Protein AF-A0A358IYC2-F1 (afdb_monomer_lite)

Radius of gyration: 20.52 Å; chains: 1; bounding box: 42×15×65 Å

Structure (mmCIF, N/CA/C/O backbone):
data_AF-A0A358IYC2-F1
#
_entry.id   AF-A0A358IYC2-F1
#
loop_
_atom_site.group_PDB
_atom_site.id
_atom_site.type_symbol
_atom_site.label_atom_id
_atom_site.label_alt_id
_atom_site.label_comp_id
_atom_site.label_asym_id
_atom_site.label_entity_id
_atom_site.label_seq_id
_atom_site.pdbx_PDB_ins_code
_atom_site.Cartn_x
_atom_site.Cartn_y
_atom_site.Cartn_z
_atom_site.occupancy
_atom_site.B_iso_or_equiv
_atom_site.auth_seq_id
_atom_site.auth_comp_id
_atom_site.auth_asym_id
_atom_site.auth_atom_id
_atom_site.pdbx_PDB_model_num
ATOM 1 N N . MET A 1 1 ? -9.937 4.659 -2.677 1.00 60.94 1 MET A N 1
ATOM 2 C CA . MET A 1 1 ? -8.621 4.468 -3.328 1.00 60.94 1 MET A CA 1
ATOM 3 C C . MET A 1 1 ? -7.826 3.253 -2.828 1.00 60.94 1 MET A C 1
ATOM 5 O O . MET A 1 1 ? -6.926 2.840 -3.539 1.00 60.94 1 MET A O 1
ATOM 9 N N . GLY A 1 2 ? -8.155 2.613 -1.690 1.00 78.19 2 GLY A N 1
ATOM 10 C CA . GLY A 1 2 ? -7.403 1.433 -1.205 1.00 78.19 2 GLY A CA 1
ATOM 11 C C . GLY A 1 2 ? -7.474 0.188 -2.104 1.00 78.19 2 GLY A C 1
ATOM 12 O O . GLY A 1 2 ? -6.457 -0.450 -2.342 1.00 78.19 2 GLY A O 1
ATOM 13 N N . LEU A 1 3 ? -8.649 -0.111 -2.677 1.00 81.38 3 LEU A N 1
ATOM 14 C CA . LEU A 1 3 ? -8.823 -1.245 -3.598 1.00 81.38 3 LEU A CA 1
ATOM 15 C C . LEU A 1 3 ? -7.937 -1.128 -4.848 1.00 81.38 3 LEU A C 1
ATOM 17 O O . LEU A 1 3 ? -7.306 -2.098 -5.243 1.00 81.38 3 LEU A O 1
ATOM 21 N N . LEU A 1 4 ? -7.858 0.066 -5.443 1.00 85.19 4 LEU A N 1
ATOM 22 C CA . LEU A 1 4 ? -7.024 0.313 -6.620 1.00 85.19 4 LEU A CA 1
ATOM 23 C C . LEU A 1 4 ? -5.544 0.050 -6.321 1.00 85.19 4 LEU A C 1
ATOM 25 O O . LEU A 1 4 ? -4.866 -0.606 -7.101 1.00 85.19 4 LEU A O 1
ATOM 29 N N . GLY A 1 5 ? -5.060 0.514 -5.168 1.00 81.69 5 GLY A N 1
ATOM 30 C CA . GLY A 1 5 ? -3.693 0.246 -4.746 1.00 81.69 5 GLY A CA 1
ATOM 31 C C . GLY A 1 5 ? -3.414 -1.246 -4.545 1.00 81.69 5 GLY A C 1
ATOM 32 O O . GLY A 1 5 ? -2.384 -1.728 -5.003 1.00 81.69 5 GLY A O 1
ATOM 33 N N . ALA A 1 6 ? -4.338 -1.996 -3.938 1.00 84.75 6 ALA A N 1
ATOM 34 C CA . ALA A 1 6 ? -4.194 -3.444 -3.792 1.00 84.75 6 ALA A CA 1
ATOM 35 C C . ALA A 1 6 ? -4.138 -4.153 -5.157 1.00 84.75 6 ALA A C 1
ATOM 37 O O . ALA A 1 6 ? -3.278 -5.002 -5.369 1.00 84.75 6 ALA A O 1
ATOM 38 N N . LEU A 1 7 ? -4.996 -3.764 -6.105 1.00 86.31 7 LEU A N 1
ATOM 39 C CA . LEU A 1 7 ? -4.983 -4.323 -7.460 1.00 86.31 7 LEU A CA 1
ATOM 40 C C . LEU A 1 7 ? -3.655 -4.064 -8.185 1.00 86.31 7 LEU A C 1
ATOM 42 O O . LEU A 1 7 ? -3.161 -4.953 -8.868 1.00 86.31 7 LEU A O 1
ATOM 46 N N . ILE A 1 8 ? -3.061 -2.880 -8.011 1.00 84.06 8 ILE A N 1
ATOM 47 C CA . ILE A 1 8 ? -1.766 -2.530 -8.616 1.00 84.06 8 ILE A CA 1
ATOM 48 C C . ILE A 1 8 ? -0.615 -3.331 -7.983 1.00 84.06 8 ILE A C 1
ATOM 50 O O . ILE A 1 8 ? 0.244 -3.817 -8.716 1.00 84.06 8 ILE A O 1
ATOM 54 N N . VAL A 1 9 ? -0.619 -3.512 -6.652 1.00 85.00 9 VAL A N 1
ATOM 55 C CA . VAL A 1 9 ? 0.383 -4.320 -5.918 1.00 85.00 9 VAL A CA 1
ATOM 56 C C . VAL A 1 9 ? 0.335 -5.794 -6.305 1.00 85.00 9 VAL A C 1
ATOM 58 O O . VAL A 1 9 ? 1.373 -6.431 -6.422 1.00 85.00 9 VAL A O 1
ATOM 61 N N . PHE A 1 10 ? -0.859 -6.355 -6.477 1.00 87.88 10 PHE A N 1
ATOM 62 C CA . PHE A 1 10 ? -1.027 -7.787 -6.740 1.00 87.88 10 PHE A CA 1
ATOM 63 C C . PHE A 1 10 ? -1.171 -8.128 -8.229 1.00 87.88 10 P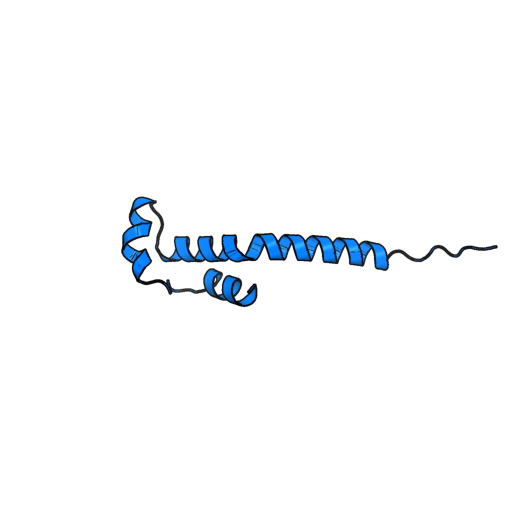HE A C 1
ATOM 65 O O . PHE A 1 10 ? -1.447 -9.278 -8.568 1.00 87.88 10 PHE A O 1
ATOM 72 N N . ALA A 1 11 ? -0.985 -7.161 -9.129 1.00 87.44 11 ALA A N 1
ATOM 73 C CA . ALA A 1 11 ? -0.934 -7.434 -10.558 1.00 87.44 11 ALA A CA 1
ATOM 74 C C . ALA A 1 11 ? 0.304 -8.287 -10.888 1.00 87.44 11 ALA A C 1
ATOM 76 O O . ALA A 1 11 ? 1.413 -7.975 -10.459 1.00 87.44 11 ALA A O 1
ATOM 77 N N . GLY A 1 12 ? 0.103 -9.367 -11.651 1.00 82.75 12 GLY A N 1
ATOM 78 C CA . GLY A 1 12 ? 1.184 -10.252 -12.109 1.00 82.75 12 GLY A CA 1
ATOM 79 C C . GLY A 1 12 ? 1.927 -9.740 -13.344 1.00 82.75 12 GLY A C 1
ATOM 80 O O . GLY A 1 12 ? 2.941 -10.309 -13.720 1.00 82.75 12 GLY A O 1
ATOM 81 N N . GLU A 1 13 ? 1.423 -8.669 -13.955 1.00 82.94 13 GLU A N 1
ATOM 82 C CA . GLU A 1 13 ? 2.010 -8.030 -15.123 1.00 82.94 13 GLU A CA 1
ATOM 83 C C . GLU A 1 13 ? 2.061 -6.507 -14.905 1.00 82.94 13 GLU A C 1
ATOM 85 O O . GLU A 1 13 ? 1.144 -5.925 -14.306 1.00 82.94 13 GLU A O 1
ATOM 90 N N . PRO A 1 14 ? 3.111 -5.842 -15.399 1.00 80.00 14 PRO A N 1
ATOM 91 C CA . PRO A 1 14 ? 3.215 -4.391 -15.415 1.00 80.00 14 PRO A CA 1
ATOM 92 C C . PRO A 1 14 ? 2.147 -3.766 -16.329 1.00 80.00 14 PRO A C 1
ATOM 94 O O . PRO A 1 14 ? 2.091 -3.995 -17.535 1.00 80.00 14 PRO A O 1
ATOM 97 N N . LEU A 1 15 ? 1.294 -2.943 -15.730 1.00 82.38 15 LEU A N 1
ATOM 98 C CA . LEU A 1 15 ? 0.165 -2.241 -16.338 1.00 82.38 15 LEU A CA 1
ATOM 99 C C . LEU A 1 15 ? 0.586 -0.919 -16.999 1.00 82.38 15 LEU A C 1
ATOM 101 O O . LEU A 1 15 ? -0.128 -0.408 -17.862 1.00 82.38 15 LEU A O 1
ATOM 105 N N . TYR A 1 16 ? 1.734 -0.356 -16.610 1.00 75.12 16 TYR A N 1
ATOM 106 C CA . TYR A 1 16 ? 2.221 0.937 -17.094 1.00 75.12 16 TYR A CA 1
ATOM 107 C C . TYR A 1 16 ? 3.361 0.777 -18.102 1.00 75.12 16 TYR A C 1
ATOM 109 O O . TYR A 1 16 ? 4.541 0.829 -17.754 1.00 75.12 16 TYR A O 1
ATOM 117 N N . SER A 1 17 ? 3.003 0.650 -19.382 1.00 71.88 17 SER A N 1
ATOM 118 C CA . SER A 1 17 ? 3.983 0.469 -20.458 1.00 71.88 17 SER A CA 1
ATOM 119 C C . SER A 1 17 ? 5.053 1.564 -20.611 1.00 71.88 17 SER A C 1
ATOM 121 O O . SER A 1 17 ? 6.174 1.228 -20.995 1.00 71.88 17 SER A O 1
ATOM 123 N N . PRO A 1 18 ? 4.807 2.850 -20.283 1.00 71.44 18 PRO A N 1
ATOM 124 C CA . PRO A 1 18 ? 5.845 3.876 -20.388 1.00 71.44 18 PRO A CA 1
ATOM 125 C C . PRO A 1 18 ? 7.009 3.684 -19.407 1.00 71.44 18 PRO A C 1
ATOM 127 O O . PRO A 1 18 ? 8.109 4.164 -19.675 1.00 71.44 18 PRO A O 1
ATOM 130 N N . HIS A 1 19 ? 6.796 2.976 -18.292 1.00 64.00 19 HIS A N 1
ATOM 131 C CA . HIS A 1 19 ? 7.832 2.758 -17.279 1.00 64.00 19 HIS A CA 1
ATOM 132 C C . HIS A 1 19 ? 8.787 1.609 -17.625 1.00 64.00 19 HIS A C 1
ATOM 134 O O . HIS A 1 19 ? 9.841 1.487 -17.006 1.00 64.00 19 HIS A O 1
ATOM 140 N N . PHE A 1 20 ? 8.499 0.834 -18.679 1.00 63.31 20 PHE A N 1
ATOM 141 C CA . PHE A 1 20 ? 9.335 -0.289 -19.107 1.00 63.31 20 PHE A CA 1
ATOM 142 C C . PHE A 1 20 ? 10.803 0.066 -19.361 1.00 63.31 20 PHE A C 1
ATOM 144 O O . PHE A 1 20 ? 11.683 -0.751 -19.106 1.00 63.31 20 PHE A O 1
ATOM 151 N N . ALA A 1 21 ? 11.071 1.273 -19.860 1.00 63.16 21 ALA A N 1
ATOM 152 C CA . ALA A 1 21 ? 12.420 1.713 -20.206 1.00 63.16 21 ALA A CA 1
ATOM 153 C C . ALA A 1 21 ? 13.097 2.552 -19.107 1.00 63.16 21 ALA A C 1
ATOM 155 O O . ALA A 1 21 ? 14.311 2.741 -19.158 1.00 63.16 21 ALA A O 1
ATOM 156 N N . SER A 1 22 ? 12.344 3.072 -18.128 1.00 66.50 22 SER A N 1
ATOM 157 C CA . SER A 1 22 ? 12.872 3.988 -17.106 1.00 66.50 22 SER A CA 1
ATOM 158 C C . SER A 1 22 ? 13.341 3.291 -15.828 1.00 66.50 22 SER A C 1
ATOM 160 O O . SER A 1 22 ? 14.182 3.842 -15.122 1.00 66.50 22 SER A O 1
ATOM 162 N N . THR A 1 23 ? 12.828 2.096 -15.520 1.00 60.00 23 THR A N 1
ATOM 163 C CA . THR A 1 23 ? 13.157 1.381 -14.270 1.00 60.00 23 THR A CA 1
ATOM 164 C C . THR A 1 23 ? 14.516 0.683 -14.313 1.00 60.00 23 THR A C 1
ATOM 166 O O . THR A 1 23 ? 15.151 0.515 -13.276 1.00 60.00 23 THR A O 1
ATOM 169 N N . LEU A 1 24 ? 15.020 0.358 -15.511 1.00 62.00 24 LEU A N 1
ATOM 170 C CA . LEU A 1 24 ? 16.326 -0.291 -15.692 1.00 62.00 24 LEU A CA 1
ATOM 171 C C . LEU A 1 24 ? 17.499 0.546 -15.159 1.00 62.00 24 LEU A C 1
ATOM 173 O O . LEU A 1 24 ? 18.524 -0.013 -14.792 1.00 62.00 24 LEU A O 1
ATOM 177 N N . ALA A 1 25 ? 17.353 1.872 -15.072 1.00 73.06 25 ALA A N 1
ATOM 178 C CA . ALA A 1 25 ? 18.372 2.751 -14.494 1.00 73.06 25 ALA A CA 1
ATOM 179 C C . ALA A 1 25 ? 18.547 2.583 -12.969 1.00 73.06 25 ALA A C 1
ATOM 181 O O . ALA A 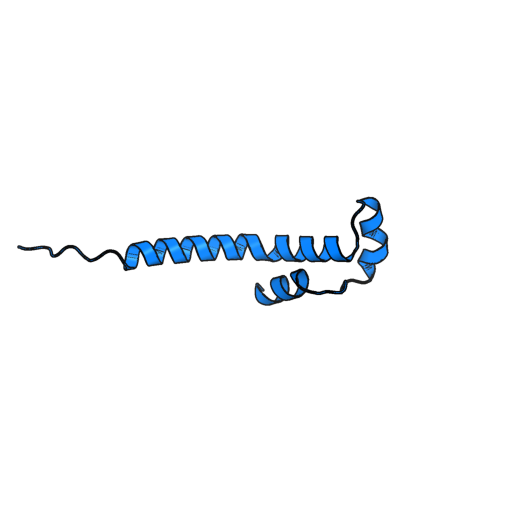1 25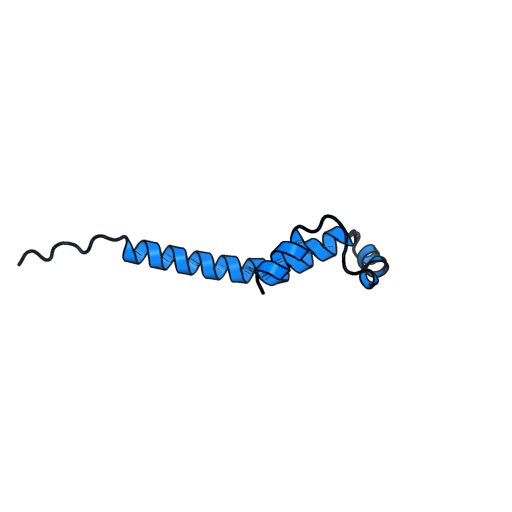 ? 19.501 3.112 -12.406 1.00 73.06 25 ALA A O 1
ATOM 182 N N . TRP A 1 26 ? 17.627 1.872 -12.313 1.00 76.06 26 TRP A N 1
ATOM 183 C CA . TRP A 1 26 ? 17.593 1.636 -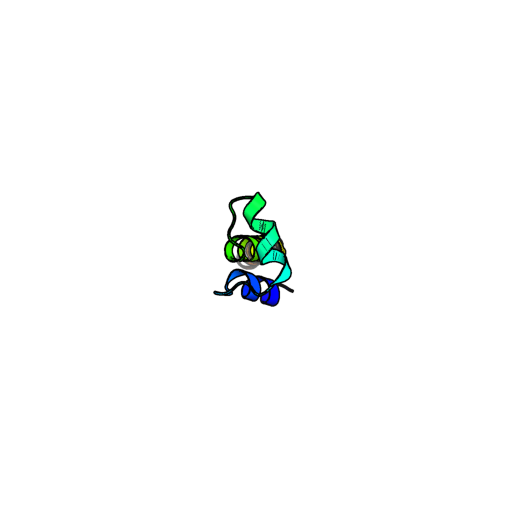10.868 1.00 76.06 26 TRP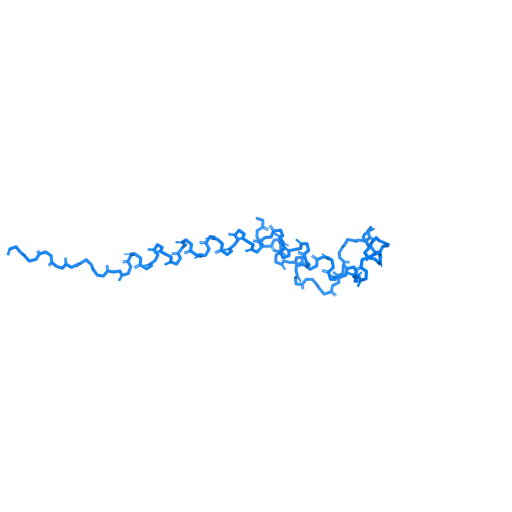 A CA 1
ATOM 184 C C . TRP A 1 26 ? 17.769 0.151 -10.518 1.00 76.06 26 TRP A C 1
ATOM 186 O O . TRP A 1 26 ? 17.471 -0.241 -9.393 1.00 76.06 26 TRP A O 1
ATOM 196 N N . ASP A 1 27 ? 18.198 -0.674 -11.483 1.00 78.50 27 ASP A N 1
ATOM 197 C CA . ASP A 1 27 ? 18.268 -2.139 -11.364 1.00 78.50 27 ASP A CA 1
ATOM 198 C C . ASP A 1 27 ? 16.933 -2.789 -10.934 1.00 78.50 27 ASP A C 1
ATOM 200 O O . ASP A 1 27 ? 16.914 -3.886 -10.379 1.00 78.50 27 ASP A O 1
ATOM 204 N N . MET A 1 28 ? 15.798 -2.130 -11.208 1.00 77.19 28 MET A N 1
ATOM 205 C CA . MET A 1 28 ? 14.458 -2.640 -10.903 1.00 77.19 28 MET A CA 1
ATOM 206 C C . MET A 1 28 ? 13.731 -3.075 -12.169 1.00 77.19 28 MET A C 1
ATOM 208 O O . MET A 1 28 ? 13.710 -2.375 -13.195 1.00 77.19 28 MET A O 1
ATOM 212 N N . THR A 1 29 ? 13.060 -4.220 -12.086 1.00 83.69 29 THR A N 1
ATOM 213 C CA . THR A 1 29 ? 12.124 -4.614 -13.131 1.00 83.69 29 THR A CA 1
ATOM 214 C C . THR A 1 29 ? 10.895 -3.691 -13.114 1.00 83.69 29 THR A C 1
ATOM 216 O O . THR A 1 29 ? 10.488 -3.190 -12.064 1.00 83.69 29 THR A O 1
ATOM 219 N N . PRO A 1 30 ? 10.246 -3.484 -14.267 1.00 82.00 30 PRO A N 1
ATOM 220 C CA . PRO A 1 30 ? 9.016 -2.694 -14.362 1.00 82.00 30 PRO A CA 1
ATOM 221 C C . PRO A 1 30 ? 7.874 -3.208 -13.468 1.00 82.00 30 PRO A C 1
ATOM 223 O O . PRO A 1 30 ? 7.019 -2.438 -13.035 1.00 82.00 30 PRO A O 1
ATOM 226 N N . LEU A 1 31 ? 7.863 -4.515 -13.184 1.00 84.88 31 LEU A N 1
ATOM 227 C CA . LEU A 1 31 ? 6.904 -5.135 -12.274 1.00 84.88 31 LEU A CA 1
ATOM 228 C C . LEU A 1 31 ? 7.183 -4.742 -10.816 1.00 84.88 31 LEU A C 1
ATOM 230 O O . LEU A 1 31 ? 6.260 -4.340 -10.112 1.00 84.88 31 LEU A O 1
ATOM 234 N N . GLU A 1 32 ? 8.439 -4.817 -10.372 1.00 84.94 32 GLU A N 1
ATOM 235 C CA . GLU A 1 32 ? 8.833 -4.441 -9.007 1.00 84.94 32 GLU A CA 1
ATOM 236 C C . GLU A 1 32 ? 8.550 -2.964 -8.716 1.00 84.94 32 GLU A C 1
ATOM 238 O O . GLU A 1 32 ? 8.029 -2.640 -7.648 1.00 84.94 32 GLU A O 1
ATOM 243 N N . ASP A 1 33 ? 8.826 -2.075 -9.675 1.00 85.19 33 ASP A N 1
ATOM 244 C CA . ASP A 1 33 ? 8.529 -0.643 -9.553 1.00 85.19 33 ASP A CA 1
ATOM 245 C C . ASP A 1 33 ? 7.024 -0.390 -9.373 1.00 85.19 33 ASP A C 1
ATOM 247 O O . ASP A 1 33 ? 6.604 0.317 -8.454 1.00 85.19 33 ASP A O 1
ATOM 251 N N . GLN A 1 34 ? 6.177 -1.055 -10.167 1.00 87.38 34 GLN A N 1
ATOM 252 C CA . GLN A 1 34 ? 4.725 -0.949 -10.022 1.00 87.38 34 GLN A CA 1
ATOM 253 C C . GLN A 1 34 ? 4.232 -1.471 -8.668 1.00 87.38 34 GLN A C 1
ATOM 255 O O . GLN A 1 34 ? 3.363 -0.854 -8.043 1.00 87.38 34 GLN A O 1
ATOM 260 N N . GLN A 1 35 ? 4.748 -2.615 -8.219 1.00 88.75 35 GLN A N 1
ATOM 261 C CA . GLN A 1 35 ? 4.355 -3.197 -6.938 1.00 88.75 35 GLN A CA 1
ATOM 262 C C . GLN A 1 35 ? 4.754 -2.281 -5.780 1.00 88.75 35 GLN A C 1
ATOM 264 O O . GLN A 1 35 ? 3.941 -2.043 -4.883 1.00 88.75 35 GLN A O 1
ATOM 269 N N . ALA A 1 36 ? 5.956 -1.702 -5.831 1.00 87.25 36 ALA A N 1
ATOM 270 C CA . ALA A 1 36 ? 6.423 -0.717 -4.864 1.00 87.25 36 ALA A CA 1
ATOM 271 C C . ALA A 1 36 ? 5.559 0.551 -4.886 1.00 87.25 36 ALA A C 1
ATOM 273 O O . ALA A 1 36 ? 5.104 0.999 -3.832 1.00 87.25 36 ALA A O 1
ATOM 274 N N . ALA A 1 37 ? 5.260 1.089 -6.071 1.00 86.44 37 ALA A N 1
ATOM 275 C CA . ALA A 1 37 ? 4.397 2.255 -6.236 1.00 86.44 37 ALA A CA 1
ATOM 276 C C . ALA A 1 37 ? 2.998 2.003 -5.659 1.00 86.44 37 ALA A C 1
ATOM 278 O O . ALA A 1 37 ? 2.474 2.827 -4.906 1.00 86.44 37 ALA A O 1
ATOM 279 N N . GLY A 1 38 ? 2.418 0.832 -5.940 1.00 87.00 38 GLY A N 1
ATOM 280 C CA . GLY A 1 38 ? 1.174 0.388 -5.330 1.00 87.00 38 GLY A CA 1
ATOM 281 C C . GLY A 1 38 ? 1.282 0.367 -3.804 1.00 87.00 38 GLY A C 1
ATOM 282 O O . GLY A 1 38 ? 0.494 1.022 -3.127 1.00 87.00 38 GLY A O 1
ATOM 283 N N . LEU A 1 39 ? 2.283 -0.318 -3.248 1.00 89.19 39 LEU A N 1
ATOM 284 C CA . LEU A 1 39 ? 2.477 -0.471 -1.802 1.00 89.19 39 LEU A CA 1
ATOM 285 C C . LEU A 1 39 ? 2.589 0.884 -1.104 1.00 89.19 39 LEU A C 1
ATOM 287 O O . LEU A 1 39 ? 1.864 1.145 -0.142 1.00 89.19 39 LEU A O 1
ATOM 291 N N . ILE A 1 40 ? 3.444 1.760 -1.626 1.00 89.44 40 ILE A N 1
ATOM 292 C CA . ILE A 1 40 ? 3.675 3.106 -1.098 1.00 89.44 40 ILE A CA 1
ATOM 293 C C . ILE A 1 40 ? 2.395 3.944 -1.166 1.00 89.44 40 ILE A C 1
ATOM 295 O O . ILE A 1 40 ? 2.084 4.668 -0.220 1.00 89.44 40 ILE A O 1
ATOM 299 N N . MET A 1 41 ? 1.623 3.826 -2.248 1.00 87.06 41 MET A N 1
ATOM 300 C CA . MET A 1 41 ? 0.430 4.641 -2.468 1.00 87.06 41 MET A CA 1
ATOM 301 C C . MET A 1 41 ? -0.685 4.388 -1.443 1.00 87.06 41 MET A C 1
ATOM 303 O O . MET A 1 41 ? -1.371 5.336 -1.059 1.00 87.06 41 MET A O 1
ATOM 307 N N . TRP A 1 42 ? -0.925 3.142 -1.015 1.00 85.19 42 TRP A N 1
ATOM 308 C CA . TRP A 1 42 ? -2.122 2.827 -0.2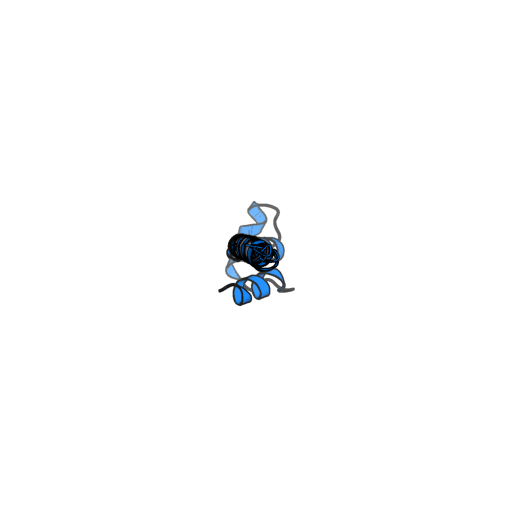11 1.00 85.19 42 TRP A CA 1
ATOM 309 C C . TRP A 1 42 ? -1.851 2.176 1.150 1.00 85.19 42 TRP A C 1
ATOM 311 O O . TRP A 1 42 ? -2.634 2.397 2.081 1.00 85.19 42 TRP A O 1
ATOM 321 N N . ALA A 1 43 ? -0.779 1.393 1.297 1.00 88.56 43 ALA A N 1
ATOM 322 C CA . ALA A 1 43 ? -0.554 0.593 2.500 1.00 88.56 43 ALA A CA 1
ATOM 323 C C . ALA A 1 43 ? -0.346 1.432 3.781 1.00 88.56 43 ALA A C 1
ATOM 325 O O . ALA A 1 43 ? -0.927 1.066 4.808 1.00 88.56 43 ALA A O 1
ATOM 326 N N . PRO A 1 44 ? 0.377 2.576 3.769 1.00 91.56 44 PRO A N 1
ATOM 327 C CA . PRO A 1 44 ? 0.593 3.371 4.982 1.00 91.56 44 PRO A CA 1
ATOM 328 C C . PRO A 1 44 ? -0.707 3.918 5.580 1.00 91.56 44 PRO A C 1
ATOM 330 O O . PRO A 1 44 ? -0.942 3.817 6.785 1.00 91.56 44 PRO A O 1
ATOM 333 N N . ALA A 1 45 ? -1.587 4.455 4.732 1.00 88.19 45 ALA A N 1
ATOM 334 C CA . ALA A 1 45 ? -2.876 4.981 5.169 1.00 88.19 45 ALA A CA 1
ATOM 335 C C . ALA A 1 45 ? -3.790 3.863 5.693 1.00 88.19 45 ALA A C 1
ATOM 337 O O . ALA A 1 45 ? -4.441 4.031 6.725 1.00 88.19 45 ALA A O 1
ATOM 338 N N . ALA A 1 46 ? -3.810 2.703 5.025 1.00 88.00 46 ALA A N 1
ATOM 339 C CA . ALA A 1 46 ? -4.572 1.543 5.484 1.00 88.00 46 ALA A CA 1
ATOM 340 C C . ALA A 1 46 ? -4.083 1.035 6.851 1.00 88.00 46 ALA A C 1
ATOM 342 O O . ALA A 1 46 ? -4.905 0.768 7.729 1.00 88.00 46 ALA A O 1
ATOM 343 N N . ALA A 1 47 ? -2.764 0.970 7.062 1.00 91.81 47 ALA A N 1
ATOM 344 C CA . ALA A 1 47 ? -2.171 0.591 8.341 1.00 91.81 47 ALA A CA 1
ATOM 345 C C . ALA A 1 47 ? -2.542 1.580 9.456 1.00 91.81 47 ALA A C 1
ATOM 347 O O . ALA A 1 47 ? -2.969 1.159 10.531 1.00 91.81 47 ALA A O 1
ATOM 348 N N . ALA A 1 48 ? -2.457 2.888 9.195 1.00 94.62 48 ALA A N 1
ATOM 349 C CA . ALA A 1 48 ? -2.847 3.915 10.160 1.00 94.62 48 ALA A CA 1
ATOM 350 C C . ALA A 1 48 ? -4.330 3.800 10.556 1.00 94.62 48 ALA A C 1
ATOM 352 O O . ALA A 1 48 ? -4.656 3.811 11.744 1.00 94.62 48 ALA A O 1
ATOM 353 N N . TYR A 1 49 ? -5.229 3.627 9.581 1.00 90.81 49 TYR A N 1
ATOM 354 C CA . TYR A 1 49 ? -6.653 3.437 9.864 1.00 90.81 49 TYR A CA 1
ATOM 355 C C . TYR A 1 49 ? -6.927 2.164 10.664 1.00 90.81 49 TYR A C 1
ATOM 357 O O . TYR A 1 49 ? -7.698 2.208 11.625 1.00 90.81 49 TYR A O 1
ATOM 365 N N . LEU A 1 50 ? -6.282 1.051 10.307 1.00 93.62 50 LEU A N 1
ATOM 366 C CA . LEU A 1 50 ? -6.420 -0.208 11.033 1.00 93.62 50 LEU A CA 1
ATOM 367 C C . LEU A 1 50 ? -5.957 -0.065 12.488 1.00 93.62 50 LEU A C 1
ATOM 369 O O . LEU A 1 50 ? -6.671 -0.486 13.396 1.00 93.62 50 LEU A O 1
ATOM 373 N N . LEU A 1 51 ? -4.812 0.579 12.726 1.00 97.06 51 LEU A N 1
ATOM 374 C CA . LEU A 1 51 ? -4.297 0.828 14.076 1.00 97.06 51 LEU A CA 1
ATOM 375 C C . LEU A 1 51 ? -5.287 1.630 14.928 1.00 97.06 51 LEU A C 1
ATOM 377 O O . LEU A 1 51 ? -5.573 1.250 16.064 1.00 97.06 51 LEU A O 1
ATOM 381 N N . VAL A 1 52 ? -5.855 2.706 14.378 1.00 96.31 52 VAL A N 1
ATOM 382 C CA . VAL A 1 52 ? -6.854 3.521 15.088 1.00 96.31 52 VAL A CA 1
ATOM 383 C C . VAL A 1 52 ? -8.129 2.722 15.360 1.00 96.31 52 VAL A C 1
ATOM 385 O O . VAL A 1 52 ? -8.671 2.793 16.466 1.00 96.31 52 VAL A O 1
ATOM 388 N N . ALA A 1 53 ? -8.604 1.939 14.391 1.00 95.12 53 ALA A N 1
ATOM 389 C CA . ALA A 1 53 ? -9.784 1.097 14.562 1.00 95.12 53 ALA A CA 1
ATOM 390 C C . ALA A 1 53 ? -9.584 0.070 15.687 1.00 95.12 53 ALA A C 1
ATOM 392 O O . ALA A 1 53 ? -10.438 -0.047 16.567 1.00 95.12 53 ALA A O 1
ATOM 393 N N . LEU A 1 54 ? -8.433 -0.610 15.711 1.00 95.75 54 LEU A N 1
ATOM 394 C CA . LEU A 1 54 ? -8.073 -1.565 16.762 1.00 95.75 54 LEU A CA 1
ATOM 395 C C . LEU A 1 54 ? -7.953 -0.888 18.131 1.00 95.75 54 LEU A C 1
ATOM 397 O O . LEU A 1 54 ? -8.450 -1.415 19.126 1.00 95.75 54 LEU A O 1
ATOM 401 N N . TRP A 1 55 ? -7.359 0.305 18.189 1.00 95.75 55 TRP A N 1
ATOM 402 C CA . TRP A 1 55 ? -7.268 1.078 19.427 1.00 95.75 55 TRP A CA 1
ATOM 403 C C . TRP A 1 55 ? -8.652 1.445 19.982 1.00 95.75 55 TRP A C 1
ATOM 405 O O . TRP A 1 55 ? -8.901 1.305 21.183 1.00 95.75 55 TRP A O 1
ATOM 415 N N . ARG A 1 56 ? -9.585 1.854 19.114 1.00 94.81 56 ARG A N 1
ATOM 416 C CA . ARG A 1 56 ? -10.966 2.182 19.504 1.00 94.81 56 ARG A CA 1
ATOM 417 C C . ARG A 1 56 ? -11.751 0.948 19.931 1.00 94.81 56 ARG A C 1
ATOM 419 O O . ARG A 1 56 ? -12.417 0.999 20.962 1.00 94.81 56 ARG A O 1
ATOM 426 N N . LEU A 1 57 ? -11.633 -0.155 19.195 1.00 94.31 57 LEU A N 1
ATOM 427 C CA . LEU A 1 57 ? -12.229 -1.443 19.560 1.00 94.31 57 LEU A CA 1
ATOM 428 C C . LEU A 1 57 ? -11.747 -1.913 20.934 1.00 94.31 57 LEU A C 1
ATOM 430 O O . LEU A 1 57 ? -12.566 -2.274 21.772 1.00 94.31 57 LEU A O 1
ATOM 434 N N . ASN A 1 58 ? -10.447 -1.815 21.213 1.00 93.50 58 ASN A N 1
ATOM 435 C CA . ASN A 1 58 ? -9.897 -2.141 22.527 1.00 93.50 58 ASN A CA 1
ATOM 436 C C . ASN A 1 58 ? -10.475 -1.258 23.649 1.00 93.50 58 ASN A C 1
ATOM 438 O O . ASN A 1 58 ? -10.627 -1.709 24.777 1.00 93.50 58 ASN A O 1
ATOM 442 N N . GLY A 1 59 ? -10.810 0.003 23.361 1.00 88.88 59 GLY A N 1
ATOM 443 C CA . GLY A 1 59 ? -11.504 0.876 24.310 1.00 88.88 59 GLY A CA 1
ATOM 444 C C . GLY A 1 59 ? -12.961 0.473 24.555 1.00 88.88 59 GLY A C 1
ATOM 445 O O . GLY A 1 59 ? -13.416 0.533 25.692 1.00 88.88 59 GLY A O 1
ATOM 446 N N . LEU A 1 60 ? -13.671 0.044 23.508 1.00 89.75 60 LEU A N 1
ATOM 447 C CA . LEU A 1 60 ? -15.078 -0.371 23.572 1.00 89.75 60 LEU A CA 1
ATOM 448 C C . LEU A 1 60 ? -15.276 -1.729 24.252 1.00 89.75 60 LEU A C 1
ATOM 450 O O . LEU A 1 60 ? -16.292 -1.943 24.901 1.00 89.75 60 LEU A O 1
ATOM 454 N N . LEU A 1 61 ? -14.315 -2.640 24.102 1.00 90.19 61 LEU A N 1
ATOM 455 C CA . LEU A 1 61 ? -14.376 -3.983 24.684 1.00 90.19 61 LEU A CA 1
ATOM 456 C C . LEU A 1 61 ? -14.057 -4.010 26.187 1.00 90.19 61 LEU A C 1
ATOM 458 O O . LEU A 1 61 ? -14.200 -5.059 26.811 1.00 90.19 61 LEU A O 1
ATOM 462 N N . LYS A 1 62 ? -13.632 -2.888 26.786 1.00 84.56 62 LYS A N 1
ATOM 463 C CA . LYS A 1 62 ? -13.416 -2.804 28.236 1.00 84.56 62 LYS A CA 1
ATOM 464 C C . LYS A 1 62 ? -14.772 -2.839 28.948 1.00 84.56 62 LYS A C 1
ATOM 466 O O . LYS A 1 62 ? -15.573 -1.932 28.719 1.00 84.56 62 LYS A O 1
ATOM 471 N N . PRO A 1 63 ? -15.034 -3.831 29.822 1.00 77.38 63 PRO A N 1
ATOM 472 C CA . PRO A 1 63 ? -16.246 -3.850 30.627 1.00 77.38 63 PRO A CA 1
ATOM 473 C C . PRO A 1 63 ? -16.339 -2.547 31.419 1.00 77.38 63 PRO A C 1
ATOM 475 O O . PRO A 1 63 ? -15.377 -2.151 32.082 1.00 77.38 63 PRO A O 1
ATOM 478 N N . THR A 1 64 ? -17.477 -1.859 31.328 1.00 74.00 64 THR A N 1
ATOM 479 C CA . THR A 1 64 ? -17.785 -0.754 32.234 1.00 74.00 64 THR A CA 1
ATOM 480 C C . THR A 1 64 ? -17.823 -1.355 33.631 1.00 74.00 64 THR A C 1
ATOM 482 O O . THR A 1 64 ? -18.721 -2.136 33.929 1.00 74.00 64 THR A O 1
ATOM 485 N N . GLY A 1 65 ? -16.799 -1.074 34.442 1.00 69.25 65 GLY A N 1
ATOM 486 C CA . GLY A 1 65 ? -16.773 -1.511 35.831 1.00 69.25 65 GLY A CA 1
ATOM 487 C C . GLY A 1 65 ? -18.073 -1.073 36.489 1.00 69.25 65 GLY A C 1
ATOM 488 O O . GLY A 1 65 ? -18.427 0.104 36.406 1.00 69.25 65 GLY A O 1
ATOM 489 N N . GLU A 1 66 ? -18.803 -2.032 37.055 1.00 63.41 66 GLU A N 1
ATOM 490 C CA . GLU A 1 66 ? -19.987 -1.774 37.861 1.00 63.41 66 GLU A CA 1
ATOM 491 C C . GLU A 1 66 ? -19.621 -0.717 38.903 1.00 63.41 66 GLU A C 1
ATOM 493 O O . GLU A 1 66 ? -18.825 -0.952 39.810 1.00 63.41 66 GLU A O 1
ATOM 498 N N . THR A 1 67 ? -20.159 0.490 38.741 1.00 63.91 67 THR A N 1
ATOM 499 C CA . THR A 1 67 ? -20.210 1.466 39.821 1.00 63.91 67 THR A CA 1
ATOM 500 C C . THR A 1 67 ? -21.212 0.929 40.833 1.00 63.91 67 THR A C 1
ATOM 502 O O . THR A 1 67 ? -22.408 1.212 40.730 1.00 63.91 67 THR A O 1
ATOM 505 N N . THR A 1 68 ? -20.754 0.086 41.756 1.00 54.94 68 THR A N 1
ATOM 506 C CA . THR A 1 68 ? -21.549 -0.288 42.924 1.00 54.94 68 THR A CA 1
ATOM 507 C C . THR A 1 68 ? -21.650 0.952 43.825 1.00 54.94 68 THR A C 1
ATOM 509 O O . THR A 1 68 ? -20.607 1.548 44.111 1.00 54.94 68 THR A O 1
ATOM 512 N N . PRO A 1 69 ? -22.870 1.395 44.185 1.00 67.50 69 PRO A N 1
ATOM 513 C CA . PRO A 1 69 ? -23.101 2.602 44.981 1.00 67.50 69 PRO A CA 1
ATOM 514 C C . PRO A 1 69 ? -22.602 2.493 46.425 1.00 67.50 69 PRO A C 1
ATOM 516 O O . PRO A 1 69 ? -22.486 1.356 46.938 1.00 67.50 69 PRO A O 1
#

Foldseek 3Di:
DQVVLVCQLPDPDQPDVVCCPVCVVVVDHSSRVSNVVSCVVHVVVVVVVVVVVVVVVVVVPDPPPPPDD

Secondary structure (DSSP, 8-state):
-HHHHHHHHT-SS---GGGGGTGGGGT--HHHHHHHHHHHHHHHHHHHHHHHHHHHHHHHTS-------

Sequence (69 aa):
MGLLGALIVFAGEPLYSPHFASTLAWDMTPLEDQQAAGLIMWAPAAAAYLLVALWRLNGLLKPTGETTP

pLDDT: mean 81.96, std 10.5, range [54.94, 97.06]